Protein AF-A0A1W2DG70-F1 (afdb_monomer_lite)

pLDDT: mean 70.23, std 12.5, range [34.72, 90.69]

Structure (mmCIF, N/CA/C/O backbone):
data_AF-A0A1W2DG70-F1
#
_entry.id   AF-A0A1W2DG70-F1
#
loop_
_atom_site.group_PDB
_atom_site.id
_atom_site.type_symbol
_atom_site.label_atom_id
_atom_site.label_alt_id
_atom_site.label_comp_id
_atom_site.label_asym_id
_atom_site.label_entity_id
_atom_site.label_seq_id
_atom_site.pdbx_PDB_ins_code
_atom_site.Cartn_x
_atom_site.Cartn_y
_atom_site.Cartn_z
_atom_site.occupancy
_atom_site.B_iso_or_equiv
_atom_site.auth_seq_id
_atom_site.auth_comp_id
_atom_site.auth_asym_id
_atom_site.auth_atom_id
_atom_site.pdbx_PDB_model_num
ATOM 1 N N . MET A 1 1 ? -37.783 22.728 7.122 1.00 38.19 1 MET A N 1
ATOM 2 C CA . MET A 1 1 ? -37.508 21.342 6.698 1.00 38.19 1 MET A CA 1
ATOM 3 C C . MET A 1 1 ? -36.559 21.431 5.519 1.00 38.19 1 MET A C 1
ATOM 5 O O . MET A 1 1 ? -36.998 21.777 4.432 1.00 38.19 1 MET A O 1
ATOM 9 N N . ALA A 1 2 ? -35.258 21.308 5.776 1.00 37.94 2 ALA A N 1
ATOM 10 C CA . ALA A 1 2 ? -34.241 21.316 4.730 1.00 37.94 2 ALA A CA 1
ATOM 11 C C . ALA A 1 2 ? -34.112 19.881 4.216 1.00 37.94 2 ALA A C 1
ATOM 13 O O . ALA A 1 2 ? -33.971 18.963 5.019 1.00 37.94 2 ALA A O 1
ATOM 14 N N . GLY A 1 3 ? -34.297 19.717 2.909 1.00 34.72 3 GLY A N 1
ATOM 15 C CA . GLY A 1 3 ? -34.321 18.427 2.241 1.00 34.72 3 GLY A CA 1
ATOM 16 C C . GLY A 1 3 ? -32.942 17.787 2.189 1.00 34.72 3 GLY A C 1
ATOM 17 O O . GLY A 1 3 ? -31.954 18.458 1.897 1.00 34.72 3 GLY A O 1
ATOM 18 N N . ASP A 1 4 ? -32.935 16.485 2.453 1.00 47.00 4 ASP A N 1
ATOM 19 C CA . ASP A 1 4 ? -31.861 15.559 2.127 1.00 47.00 4 ASP A CA 1
ATOM 20 C C . ASP A 1 4 ? -31.506 15.677 0.640 1.00 47.00 4 ASP A C 1
ATOM 22 O O . ASP A 1 4 ? -32.290 15.309 -0.239 1.00 47.00 4 ASP A O 1
ATOM 26 N N . ASP A 1 5 ? -30.315 16.200 0.359 1.00 43.66 5 ASP A N 1
ATOM 27 C CA . ASP A 1 5 ? -29.691 16.092 -0.952 1.00 43.66 5 ASP A CA 1
ATOM 28 C C . ASP A 1 5 ? -29.030 14.701 -1.043 1.00 43.66 5 ASP A C 1
ATOM 30 O O . ASP A 1 5 ? -28.077 14.427 -0.305 1.00 43.66 5 ASP A O 1
ATOM 34 N N . PRO A 1 6 ? -29.482 13.800 -1.936 1.00 48.16 6 PRO A N 1
ATOM 35 C CA . PRO A 1 6 ? -28.934 12.447 -2.075 1.00 48.16 6 PRO A CA 1
ATOM 36 C C . PRO A 1 6 ? -27.484 12.416 -2.592 1.00 48.16 6 PRO A C 1
ATOM 38 O O . PRO A 1 6 ? -26.918 11.340 -2.782 1.00 48.16 6 PRO A O 1
ATOM 41 N N . ARG A 1 7 ? -26.868 13.580 -2.839 1.00 45.72 7 ARG A N 1
ATOM 42 C CA . ARG A 1 7 ? -25.451 13.719 -3.210 1.00 45.72 7 ARG A CA 1
ATOM 43 C C . ARG A 1 7 ? -24.524 13.905 -2.012 1.00 45.72 7 ARG A C 1
ATOM 45 O O . ARG A 1 7 ? -23.316 13.767 -2.177 1.00 45.72 7 ARG A O 1
ATOM 52 N N . SER A 1 8 ? -25.065 14.167 -0.824 1.00 44.09 8 SER A N 1
ATOM 53 C CA . SER A 1 8 ? -24.310 14.168 0.429 1.00 44.09 8 SER A CA 1
ATOM 54 C C . SER A 1 8 ? -24.509 12.832 1.135 1.00 44.09 8 SER A C 1
ATOM 56 O O . SER A 1 8 ? -25.078 12.753 2.221 1.00 44.09 8 SER A O 1
ATOM 58 N N . GLY A 1 9 ? -24.073 11.749 0.491 1.00 42.91 9 GLY A N 1
ATOM 59 C CA . GLY A 1 9 ? -23.844 10.504 1.205 1.00 42.91 9 GLY A CA 1
ATOM 60 C C . GLY A 1 9 ? -22.708 10.748 2.186 1.00 42.91 9 GLY A C 1
ATOM 61 O O . GLY A 1 9 ? -21.549 10.590 1.814 1.00 42.91 9 GLY A O 1
ATOM 62 N N . ASP A 1 10 ? -23.038 11.184 3.403 1.00 50.16 10 ASP A N 1
ATOM 63 C CA . ASP A 1 10 ? -22.125 11.225 4.540 1.00 50.16 10 ASP A CA 1
ATOM 64 C C . ASP A 1 10 ? -21.650 9.786 4.763 1.00 50.16 10 ASP A C 1
ATOM 66 O O . ASP A 1 10 ? -22.258 8.995 5.491 1.00 50.16 10 ASP A O 1
ATOM 70 N N . ILE A 1 11 ? -20.586 9.397 4.058 1.00 51.50 11 ILE A N 1
ATOM 71 C CA . ILE A 1 11 ? -19.866 8.169 4.339 1.00 51.50 11 ILE A CA 1
ATOM 72 C C . ILE A 1 11 ? -19.320 8.393 5.738 1.00 51.50 11 ILE A C 1
ATOM 74 O O . ILE A 1 11 ? -18.314 9.074 5.931 1.00 51.50 11 ILE A O 1
ATOM 78 N N . LYS A 1 12 ? -20.020 7.856 6.736 1.00 58.09 12 LYS A N 1
ATOM 79 C CA . LYS A 1 12 ? -19.513 7.802 8.099 1.00 58.09 12 LYS A CA 1
ATOM 80 C C . LYS A 1 12 ? -18.292 6.897 8.060 1.00 58.09 12 LYS A C 1
ATOM 82 O O . LYS A 1 12 ? -18.412 5.672 8.071 1.00 58.09 12 LYS A O 1
ATOM 87 N N . VAL A 1 13 ? -17.119 7.513 7.952 1.00 65.19 13 VAL A N 1
ATOM 88 C CA . VAL A 1 13 ? -15.833 6.828 8.020 1.00 65.19 13 VAL A CA 1
ATOM 89 C C . VAL A 1 13 ? -15.667 6.348 9.459 1.00 65.19 13 VAL A C 1
ATOM 91 O O . VAL A 1 13 ? -15.201 7.074 10.329 1.00 65.19 13 VAL A O 1
ATOM 94 N N . THR A 1 14 ? -16.142 5.134 9.726 1.00 77.44 14 THR A N 1
ATOM 95 C CA . THR A 1 14 ? -16.002 4.459 11.019 1.00 77.44 14 THR A CA 1
ATOM 96 C C . THR A 1 14 ? -14.768 3.553 11.013 1.00 77.44 14 THR A C 1
ATOM 98 O O . THR A 1 14 ? -14.332 3.123 9.939 1.00 77.44 14 THR A O 1
ATOM 101 N N . PRO A 1 15 ? -14.225 3.171 12.183 1.00 78.38 15 PRO A N 1
ATOM 102 C CA . PRO A 1 15 ? -13.155 2.173 12.257 1.00 78.38 15 PRO A CA 1
ATOM 103 C C . PRO A 1 15 ? -13.534 0.850 11.579 1.00 78.38 15 PRO A C 1
ATOM 105 O O . PRO A 1 15 ? -12.719 0.247 10.88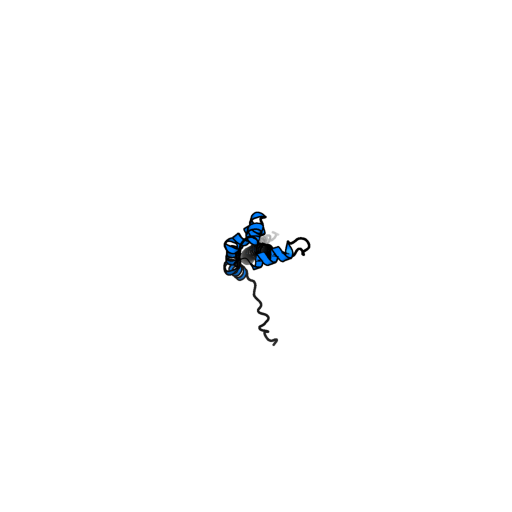6 1.00 78.38 15 PRO A O 1
ATOM 108 N N . ALA A 1 16 ? -14.795 0.423 11.709 1.00 78.88 16 ALA A N 1
ATOM 109 C CA . ALA A 1 16 ? -15.309 -0.774 11.045 1.00 78.88 16 ALA A CA 1
ATOM 110 C C . ALA A 1 16 ? -15.306 -0.639 9.513 1.00 78.88 16 ALA A C 1
ATOM 112 O O . ALA A 1 16 ? -14.909 -1.575 8.814 1.00 78.88 16 ALA A O 1
ATOM 113 N N . PHE A 1 17 ? -15.694 0.527 8.984 1.00 82.00 17 PHE A N 1
ATOM 114 C CA . PHE A 1 17 ? -15.595 0.825 7.554 1.00 82.00 17 PHE A CA 1
ATOM 115 C C . PHE A 1 17 ? -14.139 0.804 7.080 1.00 82.00 17 PHE A C 1
ATOM 117 O O . PHE A 1 17 ? -13.838 0.149 6.088 1.00 82.00 17 PHE A O 1
ATOM 124 N N . LEU A 1 18 ? -13.230 1.458 7.809 1.00 83.31 18 LEU A N 1
ATOM 125 C CA . LEU A 1 18 ? -11.806 1.510 7.476 1.00 83.31 18 LEU A CA 1
ATOM 126 C C . LEU A 1 18 ? -11.165 0.115 7.435 1.00 83.31 18 LEU A C 1
ATOM 128 O O . LEU A 1 18 ? -10.493 -0.217 6.458 1.00 83.31 18 LEU A O 1
ATOM 132 N N . LYS A 1 19 ? -11.452 -0.737 8.427 1.00 83.00 19 LYS A N 1
ATOM 133 C CA . LYS A 1 19 ? -11.013 -2.143 8.450 1.00 83.00 19 LYS A CA 1
ATOM 134 C C . LYS A 1 19 ? -11.600 -2.962 7.297 1.00 83.00 19 LYS A C 1
ATOM 136 O O . LYS A 1 19 ? -10.906 -3.777 6.688 1.00 83.00 19 LYS A O 1
ATOM 141 N N . SER A 1 20 ? -12.874 -2.745 6.975 1.00 84.38 20 SER A N 1
ATOM 142 C CA . SER A 1 20 ? -13.546 -3.442 5.868 1.00 84.38 20 SER A CA 1
ATOM 143 C C . SER A 1 20 ? -13.003 -2.995 4.510 1.00 84.38 20 SER A C 1
ATOM 145 O O . SER A 1 20 ? -12.825 -3.810 3.612 1.00 84.38 20 SER A O 1
ATOM 147 N N . PHE A 1 21 ? -12.686 -1.709 4.360 1.00 82.94 21 PHE A N 1
ATOM 148 C CA . PHE A 1 21 ? -12.044 -1.167 3.169 1.00 82.94 21 PHE A CA 1
ATOM 149 C C . PHE A 1 21 ? -10.621 -1.714 2.999 1.00 82.94 21 PHE A C 1
ATOM 151 O O . PHE A 1 21 ? -10.252 -2.127 1.898 1.00 82.94 21 PHE A O 1
ATOM 158 N N . GLN A 1 22 ? -9.845 -1.782 4.087 1.00 85.62 22 GLN A N 1
ATOM 159 C CA . GLN A 1 22 ? -8.510 -2.376 4.070 1.00 85.62 22 GLN A CA 1
ATOM 160 C C . GLN A 1 22 ? -8.547 -3.836 3.620 1.00 85.62 22 GLN A C 1
ATOM 162 O O . GLN A 1 22 ? -7.907 -4.191 2.636 1.00 85.62 22 GLN A O 1
ATOM 167 N N . THR A 1 23 ? -9.342 -4.662 4.295 1.00 88.62 23 THR A N 1
ATOM 168 C CA . THR A 1 23 ? -9.378 -6.108 4.037 1.00 88.62 23 THR A CA 1
ATOM 169 C C . THR A 1 23 ? -10.093 -6.469 2.734 1.00 88.62 23 THR A C 1
ATOM 171 O O . THR A 1 23 ? -9.691 -7.409 2.054 1.00 88.62 23 THR A O 1
ATOM 174 N N . GLY A 1 24 ? -11.139 -5.727 2.362 1.00 85.81 24 GLY A N 1
ATOM 175 C CA . GLY A 1 24 ? -11.965 -6.023 1.193 1.00 85.81 24 GLY A CA 1
ATOM 176 C C . GLY A 1 24 ? -11.418 -5.485 -0.128 1.00 85.81 24 GLY A C 1
ATOM 177 O O . GLY A 1 24 ? -11.684 -6.077 -1.170 1.00 85.81 24 GLY A O 1
ATOM 178 N N . TYR A 1 25 ? -10.662 -4.382 -0.103 1.00 84.31 25 TYR A N 1
ATOM 179 C CA . TYR A 1 25 ? -10.242 -3.689 -1.325 1.00 84.31 25 TYR A CA 1
ATOM 180 C C . TYR A 1 25 ? -8.756 -3.355 -1.346 1.00 84.31 25 TYR A C 1
ATOM 182 O O . TYR A 1 25 ? -8.076 -3.696 -2.311 1.00 84.31 25 TYR A O 1
ATOM 190 N N . LEU A 1 26 ? -8.235 -2.709 -0.300 1.00 85.44 26 LEU A N 1
ATOM 191 C CA . LEU A 1 26 ? -6.863 -2.199 -0.322 1.00 85.44 26 LEU A CA 1
ATOM 192 C C . LEU A 1 26 ? -5.823 -3.325 -0.313 1.00 85.44 26 LEU A C 1
ATOM 194 O O . LEU A 1 26 ? -4.924 -3.323 -1.150 1.00 85.44 26 LEU A O 1
ATOM 198 N N . ASP A 1 27 ? -5.958 -4.298 0.587 1.00 87.31 27 ASP A N 1
ATOM 199 C CA . ASP A 1 27 ? -5.027 -5.422 0.718 1.00 87.31 27 ASP A CA 1
ATOM 200 C C . ASP A 1 27 ? -5.058 -6.351 -0.510 1.00 87.31 27 ASP A C 1
ATOM 202 O O . ASP A 1 27 ? -3.987 -6.639 -1.050 1.00 87.31 27 ASP A O 1
ATOM 206 N N . PRO A 1 28 ? -6.229 -6.774 -1.038 1.00 90.00 28 PRO A N 1
ATOM 207 C CA . PRO A 1 28 ? -6.286 -7.550 -2.278 1.00 90.00 28 PRO A CA 1
ATOM 208 C C . PRO A 1 28 ? -5.696 -6.808 -3.480 1.00 90.00 28 PRO A C 1
ATOM 210 O O . PRO A 1 28 ? -5.020 -7.412 -4.318 1.00 90.00 28 PRO A O 1
ATOM 213 N N . PHE A 1 29 ? -5.921 -5.494 -3.567 1.00 82.62 29 PHE A N 1
ATOM 214 C CA . PHE A 1 29 ? -5.386 -4.682 -4.653 1.00 82.62 29 PHE A CA 1
ATOM 215 C C . PHE A 1 29 ? -3.867 -4.520 -4.545 1.00 82.62 29 PHE A C 1
ATOM 217 O O . PHE A 1 29 ? -3.166 -4.740 -5.528 1.00 82.62 29 PHE A O 1
ATOM 224 N N . LEU A 1 30 ? -3.336 -4.228 -3.352 1.00 87.00 30 LEU A N 1
ATOM 225 C CA . LEU A 1 30 ? -1.891 -4.210 -3.098 1.00 87.00 30 LEU A CA 1
ATOM 226 C C . LEU A 1 30 ? -1.248 -5.568 -3.404 1.00 87.00 30 LEU A C 1
ATOM 228 O O . LEU A 1 30 ? -0.212 -5.616 -4.061 1.00 87.00 30 LEU A O 1
ATOM 232 N N . ASN A 1 31 ? -1.893 -6.668 -3.011 1.00 90.69 31 ASN A N 1
ATOM 233 C CA . ASN A 1 31 ? -1.420 -8.011 -3.328 1.00 90.69 31 ASN A CA 1
ATOM 234 C C . ASN A 1 31 ? -1.399 -8.267 -4.842 1.00 90.69 31 ASN A C 1
ATOM 236 O O . ASN A 1 31 ? -0.442 -8.834 -5.359 1.00 90.69 31 ASN A O 1
ATOM 240 N N . THR A 1 32 ? -2.413 -7.799 -5.574 1.00 87.50 32 THR A N 1
ATOM 241 C CA . THR A 1 32 ? -2.434 -7.875 -7.043 1.00 87.50 32 THR A CA 1
ATOM 242 C C . THR A 1 32 ? -1.275 -7.078 -7.638 1.00 87.50 32 THR A C 1
ATOM 244 O O . THR A 1 32 ? -0.539 -7.599 -8.468 1.00 87.50 32 THR A O 1
ATOM 247 N N . LEU A 1 33 ? -1.036 -5.852 -7.163 1.00 83.88 33 LEU A N 1
ATOM 248 C CA . LEU A 1 33 ? 0.098 -5.044 -7.617 1.00 83.88 33 LEU A CA 1
ATOM 249 C C . LEU A 1 33 ? 1.455 -5.711 -7.347 1.00 83.88 33 LEU A C 1
ATOM 251 O O . LEU A 1 33 ? 2.397 -5.476 -8.102 1.00 83.88 33 LEU A O 1
ATOM 255 N N . ASP A 1 34 ? 1.576 -6.510 -6.288 1.00 83.88 34 ASP A N 1
ATOM 256 C CA . ASP A 1 34 ? 2.829 -7.166 -5.896 1.00 83.88 34 ASP A CA 1
ATOM 257 C C . ASP A 1 34 ? 3.034 -8.544 -6.543 1.00 83.88 34 ASP A C 1
ATOM 259 O O . ASP A 1 34 ? 4.172 -9.001 -6.650 1.00 83.88 34 ASP A O 1
ATOM 263 N N . THR A 1 35 ? 1.962 -9.204 -6.986 1.00 86.19 35 THR A N 1
ATOM 264 C CA . THR A 1 35 ? 2.013 -10.593 -7.476 1.00 86.19 35 THR A CA 1
ATOM 265 C C . THR A 1 35 ? 1.613 -10.761 -8.937 1.00 86.19 35 THR A C 1
ATOM 267 O O . THR A 1 35 ? 1.882 -11.822 -9.502 1.00 86.19 35 THR A O 1
ATOM 270 N N . ASP A 1 36 ? 1.017 -9.747 -9.576 1.00 83.44 36 ASP A N 1
ATOM 271 C CA . ASP A 1 36 ? 0.642 -9.831 -10.987 1.00 83.44 36 ASP A CA 1
ATOM 272 C C . ASP A 1 36 ? 1.902 -10.025 -11.856 1.00 83.44 36 ASP A C 1
ATOM 274 O O . ASP A 1 36 ? 2.789 -9.158 -11.876 1.00 83.44 36 ASP A O 1
ATOM 278 N N . PRO A 1 37 ? 1.999 -11.147 -12.593 1.00 77.81 37 PRO A N 1
ATOM 279 C CA . PRO A 1 37 ? 3.178 -11.466 -13.387 1.00 77.81 37 PRO A CA 1
ATOM 280 C C . PRO A 1 37 ? 3.458 -10.413 -14.465 1.00 77.81 37 PRO A C 1
ATOM 282 O O . PRO A 1 37 ? 4.623 -10.141 -14.743 1.00 77.81 37 PRO A O 1
ATOM 285 N N . ASN A 1 38 ? 2.431 -9.753 -15.009 1.00 77.50 38 ASN A N 1
ATOM 286 C CA . ASN A 1 38 ? 2.602 -8.699 -16.008 1.00 77.50 38 ASN A CA 1
ATOM 287 C C . ASN A 1 38 ? 3.204 -7.436 -15.388 1.00 77.50 38 ASN A C 1
ATOM 289 O O . ASN A 1 38 ? 4.017 -6.768 -16.023 1.00 77.50 38 ASN A O 1
ATOM 293 N N . ILE A 1 39 ? 2.836 -7.098 -14.147 1.00 78.81 39 ILE A N 1
ATOM 294 C CA . ILE A 1 39 ? 3.403 -5.943 -13.432 1.00 78.81 39 ILE A CA 1
ATOM 295 C C . ILE A 1 39 ? 4.862 -6.219 -13.061 1.00 78.81 39 ILE A C 1
ATOM 297 O O . ILE A 1 39 ? 5.721 -5.347 -13.222 1.00 78.81 39 ILE A O 1
ATOM 301 N N . LEU A 1 40 ? 5.157 -7.437 -12.601 1.00 80.06 40 LEU A N 1
ATOM 302 C CA . LEU A 1 40 ? 6.516 -7.866 -12.278 1.00 80.06 40 LEU A CA 1
ATOM 303 C C . LEU A 1 40 ? 7.417 -7.869 -13.519 1.00 80.06 40 LEU A C 1
ATOM 305 O O . LEU A 1 40 ? 8.527 -7.331 -13.484 1.00 80.06 40 LEU A O 1
ATOM 309 N N . GLU A 1 41 ? 6.931 -8.417 -14.630 1.00 74.31 41 GLU A N 1
ATOM 310 C CA . GLU A 1 41 ? 7.652 -8.442 -15.899 1.00 74.31 41 GLU A CA 1
ATOM 311 C C . GLU A 1 41 ? 7.841 -7.035 -16.475 1.00 74.31 41 GLU A C 1
ATOM 313 O O . GLU A 1 41 ? 8.951 -6.683 -16.884 1.00 74.31 41 GLU A O 1
ATOM 318 N N . LEU A 1 42 ? 6.813 -6.183 -16.423 1.00 75.75 42 LEU A N 1
ATOM 319 C CA . LEU A 1 42 ? 6.904 -4.775 -16.810 1.00 75.75 42 LEU A CA 1
ATOM 320 C C . LEU A 1 42 ? 7.971 -4.034 -15.985 1.00 75.75 42 LEU A C 1
ATOM 322 O O . LEU A 1 42 ? 8.742 -3.238 -16.532 1.00 75.75 42 LEU A O 1
ATOM 326 N N . GLY A 1 43 ? 8.063 -4.325 -14.687 1.00 75.12 43 GLY A N 1
ATOM 327 C CA . GLY A 1 43 ? 9.097 -3.792 -13.806 1.00 75.12 43 GLY A CA 1
ATOM 328 C C . GLY A 1 43 ? 10.494 -4.216 -14.220 1.00 75.12 43 GLY A C 1
ATOM 329 O O . GLY A 1 43 ? 11.358 -3.366 -14.430 1.00 75.12 43 GLY A O 1
ATOM 330 N N . GLN A 1 44 ? 10.728 -5.510 -14.425 1.00 75.50 44 GLN A N 1
ATOM 331 C CA . GLN A 1 44 ? 12.031 -6.022 -14.874 1.00 75.50 44 GLN A CA 1
ATOM 332 C C . GLN A 1 44 ? 12.441 -5.456 -16.239 1.00 75.50 44 GLN A C 1
ATOM 334 O O . GLN A 1 44 ? 13.620 -5.186 -16.502 1.00 75.50 44 GLN A O 1
ATOM 339 N N . THR A 1 45 ? 11.449 -5.252 -17.098 1.00 73.31 45 THR A N 1
ATOM 340 C CA . THR A 1 45 ? 11.618 -4.797 -18.472 1.00 73.31 45 THR A CA 1
ATOM 341 C C . THR A 1 45 ? 11.925 -3.302 -18.546 1.00 73.31 45 THR A C 1
ATOM 343 O O . THR A 1 45 ? 12.783 -2.886 -19.318 1.00 73.31 45 THR A O 1
ATOM 346 N N . THR A 1 46 ? 11.306 -2.481 -17.699 1.00 72.81 46 THR A N 1
ATOM 347 C CA . THR A 1 46 ? 11.511 -1.022 -17.702 1.00 72.81 46 THR A CA 1
ATOM 348 C C . THR A 1 46 ? 12.602 -0.540 -16.745 1.00 72.81 46 THR A C 1
ATOM 350 O O . THR A 1 46 ? 13.168 0.525 -16.972 1.00 72.81 46 THR A O 1
ATOM 353 N N . SER A 1 47 ? 12.954 -1.299 -15.704 1.00 72.88 47 SER A N 1
ATOM 354 C CA . SER A 1 47 ? 13.957 -0.884 -14.705 1.00 72.88 47 SER A CA 1
ATOM 355 C C . SER A 1 47 ? 15.400 -1.277 -15.046 1.00 72.88 47 SER A C 1
ATOM 357 O O . SER A 1 47 ? 16.334 -0.759 -14.437 1.00 72.88 47 SER A O 1
ATOM 359 N N . SER A 1 48 ? 15.616 -2.164 -16.027 1.00 72.31 48 SER A N 1
ATOM 360 C CA . SER A 1 48 ? 16.945 -2.700 -16.350 1.00 72.31 48 SER A CA 1
ATOM 361 C C . SER A 1 48 ? 17.345 -2.460 -17.809 1.00 72.31 48 SER A C 1
ATOM 363 O O . SER A 1 48 ? 16.530 -2.569 -18.723 1.00 72.31 48 SER A O 1
ATOM 365 N N . ALA A 1 49 ? 18.626 -2.169 -18.063 1.00 73.94 49 ALA A N 1
ATOM 366 C CA . ALA A 1 49 ? 19.129 -1.996 -19.431 1.00 73.94 49 ALA A CA 1
ATOM 367 C C . ALA A 1 49 ? 18.939 -3.248 -20.323 1.00 73.94 49 ALA A C 1
ATOM 369 O O . ALA A 1 49 ? 18.584 -3.080 -21.490 1.00 73.94 49 ALA A O 1
ATOM 370 N N . PRO A 1 50 ? 19.127 -4.492 -19.829 1.00 75.38 50 PRO A N 1
ATOM 371 C CA . PRO A 1 50 ? 18.793 -5.700 -20.587 1.00 75.38 50 PRO A CA 1
ATOM 372 C C . PRO A 1 50 ? 17.289 -5.847 -20.859 1.00 75.38 50 PRO A C 1
ATOM 374 O O . PRO A 1 50 ? 16.912 -6.239 -21.960 1.00 75.38 50 PRO A O 1
ATOM 377 N N . GLY A 1 51 ? 16.436 -5.493 -19.892 1.00 73.75 51 GLY A N 1
ATOM 378 C CA . GLY A 1 51 ? 14.981 -5.487 -20.043 1.00 73.75 51 GLY A CA 1
ATOM 379 C C . GLY A 1 51 ? 14.516 -4.503 -21.114 1.00 73.75 51 GLY A C 1
ATOM 380 O O . GLY A 1 51 ? 13.786 -4.882 -22.024 1.00 73.75 51 GLY A O 1
ATOM 381 N N . LYS A 1 52 ? 15.040 -3.272 -21.094 1.00 75.12 52 LYS A N 1
ATOM 382 C CA . LYS A 1 52 ? 14.727 -2.253 -22.105 1.00 75.12 52 LYS A CA 1
ATOM 383 C C . LYS A 1 52 ? 15.155 -2.706 -23.496 1.00 75.12 52 LYS A C 1
ATOM 385 O O . LYS A 1 52 ? 14.407 -2.551 -24.454 1.00 75.12 52 LYS A O 1
ATOM 390 N N . ARG A 1 53 ? 16.339 -3.321 -23.617 1.00 75.50 53 ARG A N 1
ATOM 391 C CA . ARG A 1 53 ? 16.801 -3.898 -24.890 1.00 75.50 53 ARG A CA 1
ATOM 392 C C . ARG A 1 53 ? 15.879 -5.010 -25.377 1.00 75.50 53 ARG A C 1
ATOM 394 O O . ARG A 1 53 ? 15.582 -5.028 -26.561 1.00 75.50 53 ARG A O 1
ATOM 401 N N . ARG A 1 54 ? 15.403 -5.896 -24.495 1.00 75.50 54 ARG A N 1
ATOM 402 C CA . ARG A 1 54 ? 14.411 -6.930 -24.840 1.00 75.50 54 ARG A CA 1
ATOM 403 C C . ARG A 1 54 ? 13.090 -6.327 -25.320 1.00 75.50 54 ARG A C 1
ATOM 405 O O . ARG A 1 54 ? 12.613 -6.733 -26.371 1.00 75.50 54 ARG A O 1
ATOM 412 N N . LEU A 1 55 ? 12.565 -5.324 -24.613 1.00 75.31 55 LEU A N 1
ATOM 413 C CA . LEU A 1 55 ? 11.336 -4.610 -24.988 1.00 75.31 55 LEU A CA 1
ATOM 414 C C . LEU A 1 55 ? 11.442 -3.958 -26.371 1.00 75.31 55 LEU A C 1
ATOM 416 O O . LEU A 1 55 ? 10.502 -3.992 -27.156 1.00 75.31 55 LEU A O 1
ATOM 420 N N . LEU A 1 56 ? 12.592 -3.347 -26.660 1.00 73.62 56 LEU A N 1
ATOM 421 C CA . LEU A 1 56 ? 12.843 -2.648 -27.921 1.00 73.62 56 LEU A CA 1
ATOM 422 C C . LEU A 1 56 ? 13.200 -3.610 -29.068 1.00 73.62 56 LEU A C 1
ATOM 424 O O . LEU A 1 56 ? 12.924 -3.302 -30.224 1.00 73.62 56 LEU A O 1
ATOM 428 N N . ALA A 1 57 ? 13.800 -4.767 -28.768 1.00 72.31 57 ALA A N 1
ATOM 429 C CA . ALA A 1 57 ? 14.203 -5.776 -29.751 1.00 72.31 57 ALA A CA 1
ATOM 430 C C . ALA A 1 57 ? 13.113 -6.822 -30.065 1.00 72.31 57 ALA A C 1
ATOM 432 O O . ALA A 1 57 ? 13.284 -7.592 -31.010 1.00 72.31 57 ALA A O 1
ATOM 433 N N . GLY A 1 58 ? 12.032 -6.896 -29.277 1.00 63.25 58 GLY A N 1
ATOM 434 C CA . GLY A 1 58 ? 11.132 -8.053 -29.229 1.00 63.25 58 GLY A CA 1
ATOM 435 C C . GLY A 1 58 ? 9.636 -7.745 -29.358 1.00 63.25 58 GLY A C 1
ATOM 436 O O . GLY A 1 58 ? 9.123 -6.757 -28.851 1.00 63.25 58 GLY A O 1
ATOM 437 N N . ASN A 1 59 ? 8.946 -8.650 -30.056 1.00 52.62 59 ASN A N 1
ATOM 438 C CA . ASN A 1 59 ? 7.587 -8.614 -30.616 1.00 52.62 59 ASN A CA 1
ATOM 439 C C . ASN A 1 59 ? 6.453 -8.847 -29.586 1.00 52.62 59 ASN A C 1
ATOM 441 O O . ASN A 1 59 ? 5.484 -9.558 -29.857 1.00 52.62 59 ASN A O 1
ATOM 445 N N . GLU A 1 60 ? 6.582 -8.309 -28.376 1.00 55.66 60 GLU A N 1
ATOM 446 C CA . GLU A 1 60 ? 5.607 -8.519 -27.303 1.00 55.66 60 GLU A CA 1
ATOM 447 C C . GLU A 1 60 ? 4.475 -7.488 -27.400 1.00 55.66 60 GLU A C 1
ATOM 449 O O . GLU A 1 60 ? 4.512 -6.428 -26.776 1.00 55.66 60 GLU A O 1
ATOM 454 N N . LYS A 1 61 ? 3.426 -7.811 -28.173 1.00 58.22 61 LYS A N 1
ATOM 455 C CA . LYS A 1 61 ? 2.184 -7.007 -28.234 1.00 58.22 61 LYS A CA 1
ATOM 456 C C . LYS A 1 61 ? 1.601 -6.705 -26.845 1.00 58.22 61 LYS A C 1
ATOM 458 O O . LYS A 1 61 ? 0.966 -5.673 -26.661 1.00 58.22 61 LYS A O 1
ATOM 463 N N . MET A 1 62 ? 1.834 -7.582 -25.862 1.00 60.94 62 MET A N 1
ATOM 464 C CA . MET A 1 62 ? 1.382 -7.395 -24.476 1.00 60.94 62 MET A CA 1
ATOM 465 C C . MET A 1 62 ? 1.983 -6.158 -23.792 1.00 60.94 62 MET A C 1
ATOM 467 O O . MET A 1 62 ? 1.345 -5.598 -22.906 1.00 60.94 62 MET A O 1
ATOM 471 N N . PHE A 1 63 ? 3.151 -5.677 -24.231 1.00 67.38 63 PHE A N 1
ATOM 472 C CA . PHE A 1 63 ? 3.841 -4.536 -23.619 1.00 67.38 63 PHE A CA 1
ATOM 473 C C . PHE A 1 63 ? 4.023 -3.355 -24.580 1.00 67.38 63 PHE A C 1
ATOM 475 O O . PHE A 1 63 ? 4.847 -2.469 -24.345 1.00 67.38 63 PHE A O 1
ATOM 482 N N . GLU A 1 64 ? 3.217 -3.291 -25.643 1.00 70.19 64 GLU A N 1
ATOM 483 C CA . GLU A 1 64 ? 3.281 -2.242 -26.666 1.00 70.19 64 GLU A CA 1
ATOM 484 C C . GLU A 1 64 ? 3.125 -0.834 -26.066 1.00 70.19 64 GLU A C 1
ATOM 486 O O . GLU A 1 64 ? 3.888 0.071 -26.398 1.00 70.19 64 GLU A O 1
ATOM 491 N N . ALA A 1 65 ? 2.231 -0.659 -25.085 1.00 68.69 65 ALA A N 1
ATOM 492 C CA . ALA A 1 65 ? 2.084 0.606 -24.360 1.00 68.69 65 ALA A CA 1
ATOM 493 C C . ALA A 1 65 ? 3.369 1.013 -23.615 1.00 68.69 65 ALA A C 1
ATOM 495 O O . ALA A 1 65 ? 3.773 2.175 -23.657 1.00 68.69 65 ALA A O 1
ATOM 496 N N . ALA A 1 66 ? 4.046 0.065 -22.963 1.00 70.56 66 ALA A N 1
ATOM 497 C CA . ALA A 1 66 ? 5.304 0.329 -22.271 1.00 70.56 66 ALA A CA 1
ATOM 498 C C . ALA A 1 66 ? 6.423 0.681 -23.256 1.00 70.56 66 ALA A C 1
ATOM 500 O O . ALA A 1 66 ? 7.183 1.621 -23.017 1.00 70.56 66 ALA A O 1
ATOM 501 N N . ARG A 1 67 ? 6.481 -0.024 -24.392 1.00 73.00 67 ARG A N 1
ATOM 502 C CA . ARG A 1 67 ? 7.438 0.242 -25.469 1.00 73.00 67 ARG A CA 1
ATOM 503 C C . ARG A 1 67 ? 7.259 1.646 -26.043 1.00 73.00 67 ARG A C 1
ATOM 505 O O . ARG A 1 67 ? 8.228 2.398 -26.106 1.00 73.00 67 ARG A O 1
ATOM 512 N N . LEU A 1 68 ? 6.023 2.030 -26.369 1.00 74.12 68 LEU A N 1
ATOM 513 C CA . LEU A 1 68 ? 5.685 3.363 -26.879 1.00 74.12 68 LEU A CA 1
ATOM 514 C C . LEU A 1 68 ? 6.070 4.476 -25.897 1.00 74.12 68 LEU A C 1
ATOM 516 O O . LEU A 1 68 ? 6.529 5.535 -26.317 1.00 74.12 68 LEU A O 1
ATOM 520 N N . LEU A 1 69 ? 5.907 4.256 -24.589 1.00 70.06 69 LEU A N 1
ATOM 521 C CA . LEU A 1 69 ? 6.303 5.230 -23.569 1.00 70.06 69 LEU A CA 1
ATOM 522 C C . LEU A 1 69 ? 7.826 5.365 -23.466 1.00 70.06 69 LEU A C 1
ATOM 524 O O . LEU A 1 69 ? 8.324 6.487 -23.419 1.00 70.06 69 LEU A O 1
ATOM 528 N N . VAL A 1 70 ? 8.566 4.253 -23.477 1.00 71.00 70 VAL A N 1
ATOM 529 C CA . VAL A 1 70 ? 10.040 4.270 -23.466 1.00 71.00 70 VAL A CA 1
ATOM 530 C C . VAL A 1 70 ? 10.578 4.967 -24.720 1.00 71.00 70 VAL A C 1
ATOM 532 O O . VAL A 1 70 ? 11.393 5.880 -24.612 1.00 71.00 70 VAL A O 1
ATOM 535 N N . GLU A 1 71 ? 10.066 4.628 -25.905 1.00 73.50 71 GLU A N 1
ATOM 536 C CA . GLU A 1 71 ? 10.436 5.293 -27.164 1.00 73.50 71 GLU A CA 1
ATOM 537 C C . GLU A 1 71 ? 10.093 6.795 -27.158 1.00 73.50 71 GLU A C 1
ATOM 539 O O . GLU A 1 71 ? 10.830 7.613 -27.712 1.00 73.50 71 GLU A O 1
ATOM 544 N N . LYS A 1 72 ? 8.979 7.187 -26.527 1.00 71.69 72 LYS A N 1
ATOM 545 C CA . LYS A 1 72 ? 8.509 8.578 -26.504 1.00 71.69 72 LYS A CA 1
ATOM 546 C C . LYS A 1 72 ? 9.212 9.451 -25.467 1.00 71.69 72 LYS A C 1
ATOM 548 O O . LYS A 1 72 ? 9.327 10.648 -25.721 1.00 71.69 72 LYS A O 1
ATOM 553 N N . TYR A 1 73 ? 9.641 8.897 -24.334 1.00 66.88 73 TYR A N 1
ATOM 554 C CA . TYR A 1 73 ? 10.107 9.674 -23.177 1.00 66.88 73 TYR A CA 1
ATOM 555 C C . TYR A 1 73 ? 11.556 9.399 -22.760 1.00 66.88 73 TYR A C 1
ATOM 557 O O . TYR A 1 73 ? 12.144 10.212 -22.058 1.00 66.88 73 TYR A O 1
ATOM 565 N N . GLU A 1 74 ? 12.167 8.304 -23.213 1.00 66.25 74 GLU A N 1
ATOM 566 C CA . GLU A 1 74 ? 13.576 8.001 -22.915 1.00 66.25 74 GLU A CA 1
ATOM 567 C C . GLU A 1 74 ? 14.497 8.109 -24.142 1.00 66.25 74 GLU A C 1
ATOM 569 O O . GLU A 1 74 ? 15.717 7.993 -24.014 1.00 66.25 74 GLU A O 1
ATOM 574 N N . ALA A 1 75 ? 13.949 8.361 -25.337 1.00 63.62 75 ALA A N 1
ATOM 575 C CA . ALA A 1 75 ? 14.759 8.651 -26.516 1.00 63.62 75 ALA A CA 1
ATOM 576 C C . ALA A 1 75 ? 15.531 9.980 -26.350 1.00 63.62 75 ALA A C 1
ATOM 578 O O . ALA A 1 75 ? 14.988 10.941 -25.790 1.00 63.62 75 ALA A O 1
ATOM 579 N N . PRO A 1 76 ? 16.773 10.084 -26.868 1.00 53.25 76 PRO A N 1
ATOM 580 C CA . PRO A 1 76 ? 17.571 11.304 -26.769 1.00 53.25 76 PRO A CA 1
ATOM 581 C C . PRO A 1 76 ? 16.798 12.532 -27.275 1.00 53.25 76 PRO A C 1
ATOM 583 O O . PRO A 1 76 ? 16.334 12.556 -28.414 1.00 53.25 76 PRO A O 1
ATOM 586 N N . GLY A 1 77 ? 16.653 13.552 -26.423 1.00 59.94 77 GLY A N 1
ATOM 587 C CA . GLY A 1 77 ? 15.956 14.801 -26.755 1.00 59.94 77 GLY A CA 1
ATOM 588 C C . GLY A 1 77 ? 14.439 14.802 -26.528 1.00 59.94 77 GLY A C 1
ATOM 589 O O . GLY A 1 77 ? 13.783 15.767 -26.924 1.00 59.94 77 GLY A O 1
ATOM 590 N N . LYS A 1 78 ? 13.861 13.768 -25.898 1.00 57.88 78 LYS A N 1
ATOM 591 C CA . LYS A 1 78 ? 12.434 13.739 -25.535 1.00 57.88 78 LYS A CA 1
ATOM 592 C C . LYS A 1 78 ? 12.207 13.848 -24.022 1.00 57.88 78 LYS A C 1
ATOM 59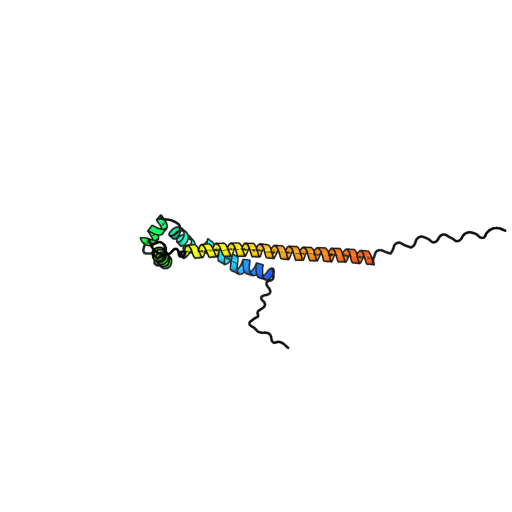4 O O . LYS A 1 78 ? 13.089 13.552 -23.226 1.00 57.88 78 LYS A O 1
ATOM 599 N N . GLY A 1 79 ? 11.047 14.399 -23.652 1.00 56.94 79 GLY A N 1
ATOM 600 C CA . GLY A 1 79 ? 10.737 14.866 -22.295 1.00 56.94 79 GLY A CA 1
ATOM 601 C C . GLY A 1 79 ? 10.661 13.767 -21.229 1.00 56.94 79 GLY A C 1
ATOM 602 O O . GLY A 1 79 ? 10.394 12.612 -21.527 1.00 56.94 79 GLY A O 1
ATOM 603 N N . THR A 1 80 ? 10.824 14.167 -19.969 1.00 57.78 80 THR A N 1
ATOM 604 C CA . THR A 1 80 ? 11.023 13.318 -18.780 1.00 57.78 80 THR A CA 1
ATOM 605 C C . THR A 1 80 ? 9.738 12.716 -18.190 1.00 57.78 80 THR A C 1
ATOM 607 O O . THR A 1 80 ? 9.616 12.602 -16.969 1.00 57.78 80 THR A O 1
ATOM 610 N N . ALA A 1 81 ? 8.731 12.391 -19.007 1.00 60.84 81 ALA A N 1
ATOM 611 C CA . ALA A 1 81 ? 7.476 11.874 -18.456 1.00 60.84 81 ALA A CA 1
ATOM 612 C C . ALA A 1 81 ? 7.655 10.444 -17.902 1.00 60.84 81 ALA A C 1
ATOM 614 O O . ALA A 1 81 ? 8.393 9.646 -18.486 1.00 60.84 81 ALA A O 1
ATOM 615 N N . PRO A 1 82 ? 6.978 10.097 -16.794 1.00 64.75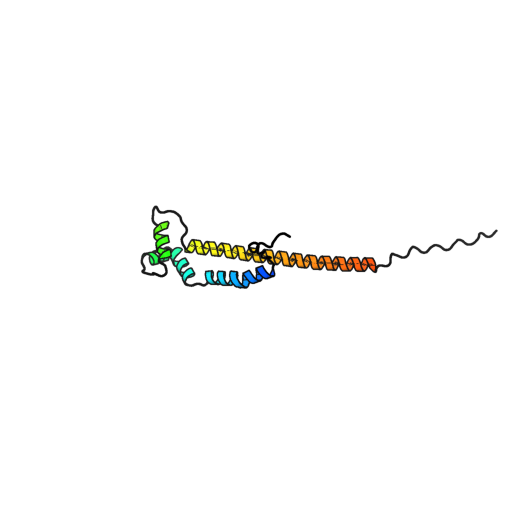 82 PRO A N 1
ATOM 616 C CA . PRO A 1 82 ? 7.128 8.794 -16.157 1.00 64.75 82 PRO A CA 1
ATOM 617 C C . PRO A 1 82 ? 6.544 7.671 -17.022 1.00 64.75 82 PRO A C 1
ATOM 619 O O . PRO A 1 82 ? 5.448 7.796 -17.575 1.00 64.75 82 PRO A O 1
ATOM 622 N N . THR A 1 83 ? 7.263 6.550 -17.098 1.00 71.69 83 THR A N 1
ATOM 623 C CA . THR A 1 83 ? 6.802 5.318 -17.756 1.00 71.69 83 THR A CA 1
ATOM 624 C C . THR A 1 83 ? 5.588 4.720 -17.034 1.00 71.69 83 THR A C 1
ATOM 626 O O . THR A 1 83 ? 5.322 5.040 -15.875 1.00 71.69 83 THR A O 1
ATOM 629 N N . LEU A 1 84 ? 4.861 3.808 -17.692 1.00 70.62 84 LEU A N 1
ATOM 630 C CA . LEU A 1 84 ? 3.709 3.119 -17.090 1.00 70.62 84 LEU A CA 1
ATOM 631 C C . LEU A 1 84 ? 4.090 2.400 -15.788 1.00 70.62 84 LEU A C 1
ATOM 633 O O . LEU A 1 84 ? 3.360 2.475 -14.807 1.00 70.62 84 LEU A O 1
ATOM 637 N N . TYR A 1 85 ? 5.262 1.760 -15.756 1.00 74.38 85 TYR A N 1
ATOM 638 C CA . TYR A 1 85 ? 5.752 1.113 -14.543 1.00 74.38 85 TYR A CA 1
ATOM 639 C C . TYR A 1 85 ? 6.024 2.113 -13.419 1.00 74.38 85 TYR A C 1
ATOM 641 O O . TYR A 1 85 ? 5.614 1.878 -12.290 1.00 74.38 85 TYR A O 1
ATOM 649 N N . ALA A 1 86 ? 6.664 3.249 -13.721 1.00 75.94 86 ALA A N 1
ATOM 650 C CA . ALA A 1 86 ? 6.924 4.284 -12.722 1.00 75.94 86 ALA A CA 1
ATOM 651 C C . ALA A 1 86 ? 5.620 4.848 -12.125 1.00 75.94 86 ALA A C 1
ATOM 653 O O . ALA A 1 86 ? 5.562 5.158 -10.938 1.00 75.94 86 ALA A O 1
ATOM 654 N N . GLN A 1 87 ? 4.557 4.937 -12.929 1.00 76.44 87 GLN A N 1
ATOM 655 C CA . GLN A 1 87 ? 3.227 5.322 -12.449 1.00 76.44 87 GLN A CA 1
ATOM 656 C C . GLN A 1 87 ? 2.618 4.243 -11.543 1.00 76.44 87 GLN A C 1
ATOM 658 O O . GLN A 1 87 ? 2.138 4.569 -10.459 1.00 76.44 87 GLN A O 1
ATOM 663 N N . ILE A 1 88 ? 2.689 2.966 -11.937 1.00 79.62 88 ILE A N 1
ATOM 664 C CA . ILE A 1 88 ? 2.219 1.837 -11.117 1.00 79.62 88 ILE A CA 1
ATOM 665 C C . ILE A 1 88 ? 2.970 1.779 -9.780 1.00 79.62 88 ILE A C 1
ATOM 667 O O . ILE A 1 88 ? 2.350 1.606 -8.734 1.00 79.62 88 ILE A O 1
ATOM 671 N N . ASP A 1 89 ? 4.287 1.973 -9.789 1.00 79.94 89 ASP A N 1
ATOM 672 C CA . ASP A 1 89 ? 5.113 1.937 -8.580 1.00 79.94 89 ASP A CA 1
ATOM 673 C C . ASP A 1 89 ? 4.839 3.133 -7.647 1.00 79.94 89 ASP A C 1
ATOM 675 O O . ASP A 1 89 ? 4.777 2.992 -6.422 1.00 79.94 89 ASP A O 1
ATOM 679 N N . SER A 1 90 ? 4.557 4.307 -8.220 1.00 78.75 90 SER A N 1
ATOM 680 C CA . SER A 1 90 ? 4.086 5.470 -7.462 1.00 78.75 90 SER A CA 1
ATOM 681 C C . SER A 1 90 ? 2.716 5.221 -6.820 1.00 78.75 90 SER A C 1
ATOM 683 O O . SER A 1 90 ? 2.540 5.502 -5.632 1.00 78.75 90 SER A O 1
ATOM 685 N N . MET A 1 91 ? 1.767 4.627 -7.556 1.00 76.19 91 MET A N 1
ATOM 686 C CA . MET A 1 91 ? 0.463 4.232 -7.008 1.00 76.19 91 MET A CA 1
ATOM 687 C C . MET A 1 91 ? 0.616 3.184 -5.903 1.00 76.19 91 MET A C 1
ATOM 689 O O . MET A 1 91 ? -0.009 3.317 -4.853 1.00 76.19 91 MET A O 1
ATOM 693 N N . ARG A 1 92 ? 1.490 2.186 -6.089 1.00 83.56 92 ARG A N 1
ATOM 694 C CA . ARG A 1 92 ?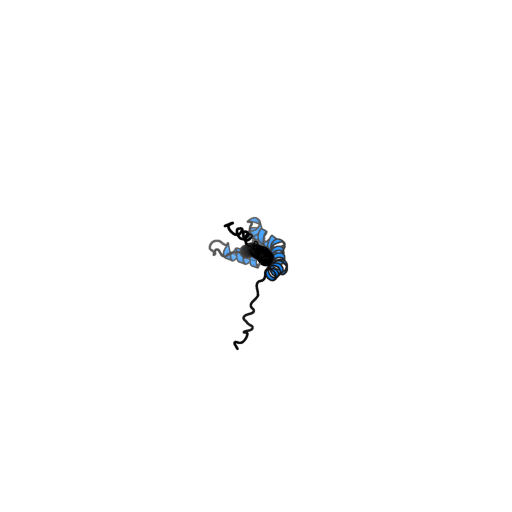 1.815 1.180 -5.066 1.00 83.56 92 ARG A CA 1
ATOM 695 C C . ARG A 1 92 ? 2.316 1.845 -3.783 1.00 83.56 92 ARG A C 1
ATOM 697 O O . ARG A 1 92 ? 1.826 1.526 -2.702 1.00 83.56 92 ARG A O 1
ATOM 704 N N . THR A 1 93 ? 3.254 2.784 -3.899 1.00 84.44 93 THR A N 1
ATOM 705 C CA . THR A 1 93 ? 3.813 3.520 -2.754 1.00 84.44 93 THR A CA 1
ATOM 706 C C . THR A 1 93 ? 2.728 4.310 -2.025 1.00 84.44 93 THR A C 1
ATOM 708 O O . THR A 1 93 ? 2.555 4.155 -0.818 1.00 84.44 93 THR A O 1
ATOM 711 N N . TYR A 1 94 ? 1.930 5.082 -2.765 1.00 79.81 94 TYR A N 1
ATOM 712 C CA . TYR A 1 94 ? 0.836 5.866 -2.196 1.00 79.81 94 TYR A CA 1
ATOM 713 C C . TYR A 1 94 ? -0.193 4.995 -1.458 1.00 79.81 94 TYR A C 1
ATOM 715 O O . TYR A 1 94 ? -0.640 5.343 -0.367 1.00 79.81 94 TYR A O 1
ATOM 723 N N . LEU A 1 95 ? -0.558 3.844 -2.026 1.00 82.25 95 LEU A N 1
ATOM 724 C CA . LEU A 1 95 ? -1.532 2.934 -1.425 1.00 82.25 95 LEU A CA 1
ATOM 725 C C . LEU A 1 95 ? -0.990 2.231 -0.174 1.00 82.25 95 LEU A C 1
ATOM 727 O O . LEU A 1 95 ? -1.747 2.016 0.773 1.00 82.25 95 LEU A O 1
ATOM 731 N N . ARG A 1 96 ? 0.311 1.920 -0.125 1.00 87.50 96 ARG A N 1
ATOM 732 C CA . ARG A 1 96 ? 0.960 1.411 1.095 1.00 87.50 96 ARG A CA 1
ATOM 733 C C . ARG A 1 96 ? 0.986 2.463 2.201 1.00 87.50 96 ARG A C 1
ATOM 735 O O . ARG A 1 96 ? 0.659 2.143 3.343 1.00 87.50 96 ARG A O 1
ATOM 742 N N . ASP A 1 97 ? 1.290 3.712 1.864 1.00 85.06 97 ASP A N 1
ATOM 743 C CA . ASP A 1 97 ? 1.230 4.820 2.820 1.00 85.06 97 ASP A CA 1
ATOM 744 C C . ASP A 1 97 ? -0.197 5.039 3.330 1.00 85.06 97 ASP A C 1
ATOM 746 O O . ASP A 1 97 ? -0.412 5.219 4.530 1.00 85.06 97 ASP A O 1
ATOM 750 N N . LEU A 1 98 ? -1.191 4.980 2.438 1.00 81.44 98 LEU A N 1
ATOM 751 C CA . LEU A 1 98 ? -2.601 5.062 2.806 1.00 81.44 98 LEU A CA 1
ATOM 752 C C . LEU A 1 98 ? -2.988 3.933 3.767 1.00 81.44 98 LEU A C 1
ATOM 754 O O . LEU A 1 98 ? -3.620 4.204 4.786 1.00 81.44 98 LEU A O 1
ATOM 758 N N . ARG A 1 99 ? -2.566 2.692 3.495 1.00 87.62 99 ARG A N 1
ATOM 759 C CA . ARG A 1 99 ? -2.784 1.550 4.393 1.00 87.62 99 ARG A CA 1
ATOM 760 C C . ARG A 1 99 ? -2.221 1.824 5.786 1.00 87.62 99 ARG A C 1
ATOM 762 O O . ARG A 1 99 ? -2.943 1.657 6.762 1.00 87.62 99 ARG A O 1
ATOM 769 N N . GLY A 1 100 ? -0.977 2.300 5.870 1.00 84.56 100 GLY A N 1
ATOM 770 C CA . GLY A 1 100 ? -0.335 2.631 7.145 1.00 84.56 100 GLY A CA 1
ATOM 771 C C . GLY A 1 100 ? -1.039 3.763 7.899 1.00 84.56 100 GLY A C 1
ATOM 772 O O . GLY A 1 100 ? -1.193 3.696 9.117 1.00 84.56 100 GLY A O 1
ATOM 773 N N . ARG A 1 101 ? -1.535 4.782 7.186 1.00 84.62 101 ARG A N 1
ATOM 774 C CA . ARG A 1 101 ? -2.347 5.854 7.785 1.00 84.62 101 ARG A CA 1
ATOM 775 C C . ARG A 1 101 ? -3.678 5.333 8.317 1.00 84.62 101 ARG A C 1
ATOM 777 O O . ARG A 1 101 ? -4.088 5.749 9.395 1.00 84.62 101 ARG A O 1
ATOM 784 N N . ILE A 1 102 ? -4.336 4.423 7.600 1.00 82.50 102 ILE A N 1
ATOM 785 C CA . ILE A 1 102 ? -5.576 3.802 8.076 1.00 82.50 102 ILE A CA 1
ATOM 786 C C . ILE A 1 102 ? -5.306 2.964 9.335 1.00 82.50 102 ILE A C 1
ATOM 788 O O . ILE A 1 102 ? -6.040 3.108 10.309 1.00 82.50 102 ILE A O 1
ATOM 792 N N . ASP A 1 103 ? -4.223 2.178 9.368 1.00 86.06 103 ASP A N 1
ATOM 793 C CA . ASP A 1 103 ? -3.820 1.414 10.561 1.00 86.06 103 ASP A CA 1
ATOM 794 C C . ASP A 1 103 ? -3.579 2.316 11.778 1.00 86.06 103 ASP A C 1
ATOM 796 O O . ASP A 1 103 ? -3.850 1.921 12.914 1.00 86.06 103 ASP A O 1
ATOM 800 N N . GLN A 1 104 ? -3.031 3.512 11.552 1.00 85.81 104 GLN A N 1
ATOM 801 C CA . GLN A 1 104 ? -2.817 4.496 12.606 1.00 85.81 104 GLN A CA 1
ATOM 802 C C . GLN A 1 104 ? -4.148 5.061 13.110 1.00 85.81 104 GLN A C 1
ATOM 804 O O . GLN A 1 104 ? -4.407 5.021 14.307 1.00 85.81 104 GLN A O 1
ATOM 809 N N . VAL A 1 105 ? -5.025 5.508 12.205 1.00 81.50 105 VAL A N 1
ATOM 810 C CA . VAL A 1 105 ? -6.340 6.065 12.566 1.00 81.50 105 VAL A CA 1
ATOM 811 C C . VAL A 1 105 ? -7.191 5.044 13.318 1.00 81.50 105 VAL A C 1
ATOM 813 O O . VAL A 1 105 ? -7.817 5.386 14.316 1.00 81.50 105 VAL A O 1
ATOM 816 N N . VAL A 1 106 ? -7.206 3.786 12.873 1.00 83.81 106 VAL A N 1
ATOM 817 C CA . VAL A 1 106 ? -7.940 2.714 13.558 1.00 83.81 106 VAL A CA 1
ATOM 818 C C . VAL A 1 106 ? -7.413 2.519 14.980 1.00 83.81 106 VAL A C 1
ATOM 820 O O . VAL A 1 106 ? -8.214 2.489 15.911 1.00 83.81 106 VAL A O 1
ATOM 823 N N . ARG A 1 107 ? -6.087 2.458 15.164 1.00 83.50 107 ARG A N 1
ATOM 824 C CA . ARG A 1 107 ? -5.473 2.336 16.495 1.00 83.50 107 ARG A CA 1
ATOM 825 C C . ARG A 1 107 ? -5.783 3.526 17.396 1.00 83.50 107 ARG A C 1
ATOM 827 O O . ARG A 1 107 ? -6.102 3.333 18.564 1.00 83.50 107 ARG A O 1
ATOM 834 N N . ASP A 1 108 ? -5.710 4.741 16.864 1.00 81.94 108 ASP A N 1
ATOM 835 C CA . ASP A 1 108 ? -5.984 5.952 17.636 1.00 81.94 108 ASP A CA 1
ATOM 836 C C . ASP A 1 108 ? -7.445 5.992 18.101 1.00 81.94 108 ASP A C 1
ATOM 838 O O . ASP A 1 108 ? -7.717 6.358 19.244 1.00 81.94 108 ASP A O 1
ATOM 842 N N . VAL A 1 109 ? -8.397 5.574 17.261 1.00 79.94 109 VAL A N 1
ATOM 843 C CA . VAL A 1 109 ? -9.811 5.505 17.661 1.00 79.94 109 VAL A CA 1
ATOM 844 C C . VAL A 1 109 ? -10.046 4.415 18.707 1.00 79.94 109 VAL A C 1
ATOM 846 O O . VAL A 1 109 ? -10.696 4.690 19.710 1.00 79.94 109 VAL A O 1
ATOM 849 N N . GLU A 1 110 ? -9.486 3.217 18.531 1.00 81.19 110 GLU A N 1
ATOM 850 C CA . GLU A 1 110 ? -9.627 2.125 19.508 1.00 81.19 110 GLU A CA 1
ATOM 851 C C . GLU A 1 110 ? -9.048 2.491 20.881 1.00 81.19 110 GLU A C 1
ATOM 853 O O . GLU A 1 110 ? -9.663 2.211 21.910 1.00 81.19 110 GLU A O 1
ATOM 858 N N . ASN A 1 111 ? -7.897 3.170 20.907 1.00 79.88 111 ASN A N 1
ATOM 859 C CA . ASN A 1 111 ? -7.295 3.654 22.146 1.00 79.88 111 ASN A CA 1
ATOM 860 C C . ASN A 1 111 ? -8.166 4.724 22.821 1.00 79.88 111 ASN A C 1
ATOM 862 O O . ASN A 1 111 ? -8.379 4.659 24.029 1.00 79.88 111 ASN A O 1
ATOM 866 N N . ASN A 1 112 ? -8.715 5.673 22.056 1.00 72.12 112 ASN A N 1
ATOM 867 C CA . ASN A 1 112 ? -9.614 6.700 22.593 1.00 72.12 112 ASN A CA 1
ATOM 868 C C . ASN A 1 112 ? -10.938 6.112 23.111 1.00 72.12 112 ASN A C 1
ATOM 870 O O . ASN A 1 112 ? -11.458 6.559 24.133 1.00 72.12 112 ASN A O 1
ATOM 874 N N . GLU A 1 113 ? -11.502 5.112 22.428 1.00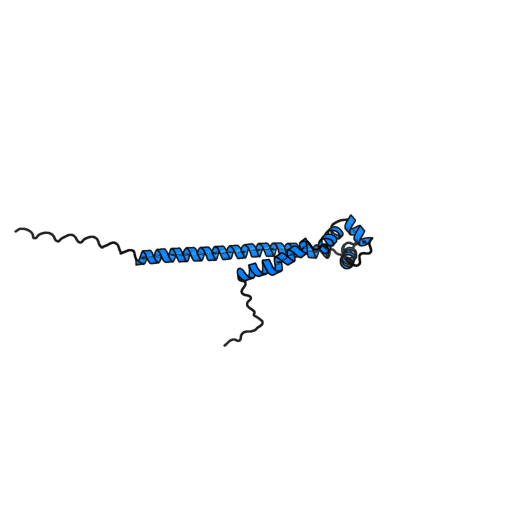 72.38 113 GLU A N 1
ATOM 875 C CA . GLU A 1 113 ? -12.685 4.393 22.914 1.00 72.38 113 GLU A CA 1
ATOM 876 C C . GLU A 1 113 ? -12.375 3.656 24.222 1.00 72.38 113 GLU A C 1
ATOM 878 O O . GLU A 1 113 ? -13.150 3.744 25.176 1.00 72.38 113 GLU A O 1
ATOM 883 N N . TYR A 1 114 ? -11.217 3.000 24.309 1.00 71.50 114 TYR A N 1
ATOM 884 C CA . TYR A 1 114 ? -10.770 2.330 25.527 1.00 71.50 114 TYR A CA 1
ATOM 885 C C . TYR A 1 114 ? -10.559 3.306 26.694 1.00 71.50 114 TYR A C 1
ATOM 887 O O . TYR A 1 114 ? -11.018 3.042 27.807 1.00 71.50 114 TYR A O 1
ATOM 895 N N . GLU A 1 115 ? -9.915 4.451 26.456 1.00 69.19 115 GLU A N 1
ATOM 896 C CA . GLU A 1 115 ? -9.742 5.494 27.473 1.00 69.19 115 GLU A CA 1
ATOM 897 C C . GLU A 1 115 ? -11.083 6.062 27.942 1.00 69.19 115 GLU A C 1
ATOM 899 O O . GLU A 1 115 ? -11.290 6.209 29.145 1.00 69.19 115 GLU A O 1
ATOM 904 N N . ASN A 1 116 ? -12.034 6.295 27.034 1.00 62.47 116 ASN A N 1
ATOM 905 C CA . ASN A 1 116 ? -13.383 6.724 27.406 1.00 62.47 116 ASN A CA 1
ATOM 906 C C . ASN A 1 116 ? -14.120 5.676 28.252 1.00 62.47 116 ASN A C 1
ATOM 908 O O . ASN A 1 116 ? -14.766 6.032 29.240 1.00 62.47 116 ASN A O 1
ATOM 912 N N . VAL A 1 117 ? -14.019 4.386 27.916 1.00 64.56 117 VAL A N 1
ATOM 913 C CA . VAL A 1 117 ? -14.604 3.299 28.725 1.00 64.56 117 VAL A CA 1
ATOM 914 C C . VAL A 1 117 ? -13.952 3.239 30.108 1.00 64.56 117 VAL A C 1
ATOM 916 O O . VAL A 1 117 ? -14.641 3.090 31.118 1.00 64.56 117 VAL A O 1
ATOM 919 N N . LYS A 1 118 ? -12.631 3.407 30.185 1.00 69.44 118 LYS A N 1
ATOM 920 C CA . LYS A 1 118 ? -11.904 3.441 31.455 1.00 69.44 118 LYS A CA 1
ATOM 921 C C . LYS A 1 118 ? -12.327 4.636 32.316 1.00 69.44 118 LYS A C 1
ATOM 923 O O . LYS A 1 118 ? -12.707 4.433 33.463 1.00 69.44 118 LYS A O 1
ATOM 928 N N . LEU A 1 119 ? -12.346 5.846 31.754 1.00 59.59 119 LEU A N 1
ATOM 929 C CA . LEU A 1 119 ? -12.755 7.073 32.449 1.00 59.59 119 LEU A CA 1
ATOM 930 C C . LEU A 1 119 ? -14.212 7.018 32.916 1.00 59.59 119 LEU A C 1
ATOM 932 O O . LEU A 1 119 ? -14.515 7.415 34.035 1.00 59.59 119 LEU A O 1
ATOM 936 N N . THR A 1 120 ? -15.126 6.503 32.091 1.00 58.44 120 THR A N 1
ATOM 937 C CA . THR A 1 12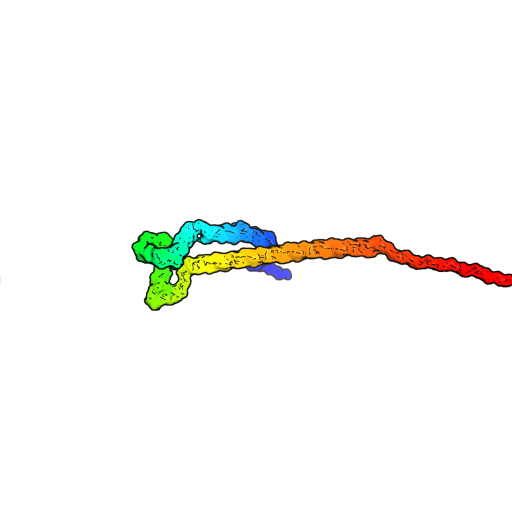0 ? -16.535 6.327 32.491 1.00 58.44 120 THR A CA 1
ATOM 938 C C . THR A 1 120 ? -16.693 5.285 33.596 1.00 58.44 120 THR A C 1
ATOM 940 O O . THR A 1 120 ? -17.514 5.473 34.493 1.00 58.44 120 THR A O 1
ATOM 943 N N . THR A 1 121 ? -15.876 4.230 33.590 1.00 67.31 121 THR A N 1
ATOM 944 C CA . THR A 1 121 ? -15.837 3.243 34.678 1.00 67.31 121 THR A CA 1
ATOM 945 C C . THR A 1 121 ? -15.283 3.857 35.966 1.00 67.31 121 THR A C 1
ATOM 947 O O . THR A 1 121 ? -15.882 3.687 37.024 1.00 67.31 121 THR A O 1
ATOM 950 N N . GLU A 1 122 ? -14.186 4.612 35.891 1.00 63.16 122 GLU A N 1
ATOM 951 C CA . GLU A 1 122 ? -13.583 5.309 37.036 1.00 63.16 122 GLU A CA 1
ATOM 952 C C . GLU A 1 122 ? -14.546 6.346 37.633 1.00 63.16 122 GLU A C 1
ATOM 954 O O . GLU A 1 122 ? -14.806 6.313 38.835 1.00 63.16 122 GLU A O 1
ATOM 959 N N . LEU A 1 123 ? -15.180 7.173 36.795 1.00 57.75 123 LEU A N 1
ATOM 960 C CA . LEU A 1 123 ? -16.220 8.116 37.217 1.00 57.75 123 LEU A CA 1
ATOM 961 C C . LEU A 1 123 ? -17.419 7.403 37.848 1.00 57.75 123 LEU A C 1
ATOM 963 O O . LEU A 1 123 ? -17.930 7.860 38.867 1.00 57.75 123 LEU A O 1
ATOM 967 N N . SER A 1 124 ? -17.866 6.277 37.284 1.00 64.19 124 SER A N 1
ATOM 968 C CA . SER A 1 124 ? -18.960 5.493 37.863 1.00 64.19 124 SER A CA 1
ATOM 969 C C . SER A 1 124 ? -18.593 4.943 39.241 1.00 64.19 124 SER A C 1
ATOM 971 O O . SER A 1 124 ? -19.443 4.925 40.126 1.00 64.19 124 SER A O 1
ATOM 973 N N . VAL A 1 125 ? -17.356 4.489 39.445 1.00 62.91 125 VAL A N 1
ATOM 974 C CA . VAL A 1 125 ? -16.897 3.956 40.735 1.00 62.91 125 VAL A CA 1
ATOM 975 C C . VAL A 1 125 ? -16.725 5.075 41.763 1.00 62.91 125 VAL A C 1
ATOM 977 O O . VAL A 1 125 ? -17.161 4.918 42.903 1.00 62.91 125 VAL A O 1
ATOM 980 N N . GLU A 1 126 ? -16.158 6.219 41.380 1.00 62.06 126 GLU A N 1
ATOM 981 C CA . GLU A 1 126 ? -16.035 7.387 42.260 1.00 62.06 126 GLU A CA 1
ATOM 982 C C . GLU A 1 126 ? -17.399 7.962 42.651 1.00 62.06 126 GLU A C 1
ATOM 984 O O . GLU A 1 126 ? -17.627 8.247 43.826 1.00 62.06 126 GLU A O 1
ATOM 989 N N . GLN A 1 127 ? -18.337 8.077 41.707 1.00 58.16 127 GLN A N 1
ATOM 990 C CA . GLN A 1 127 ? -19.696 8.550 41.986 1.00 58.16 127 GLN A CA 1
ATOM 991 C C . GLN A 1 127 ? -20.465 7.579 42.885 1.00 58.16 127 GLN A C 1
ATOM 993 O O . GLN A 1 127 ? -21.133 8.013 43.823 1.00 58.16 127 GLN A O 1
ATOM 998 N N . VAL A 1 128 ? -20.340 6.268 42.660 1.00 57.81 128 VAL A N 1
ATOM 999 C CA . VAL A 1 128 ? -20.920 5.253 43.551 1.00 57.81 128 VAL A CA 1
ATOM 1000 C C . VAL A 1 128 ? -20.296 5.357 44.947 1.00 57.81 128 VAL A C 1
ATOM 1002 O O . VAL A 1 128 ? -21.024 5.442 45.933 1.00 57.81 128 VAL A O 1
ATOM 1005 N N . ASN A 1 129 ? -18.972 5.465 45.067 1.00 57.22 129 ASN A N 1
ATOM 1006 C CA . ASN A 1 129 ? -18.314 5.631 46.367 1.00 57.22 129 ASN A CA 1
ATOM 1007 C C . ASN A 1 129 ? -18.685 6.945 47.069 1.00 57.22 129 ASN A C 1
ATOM 1009 O O . ASN A 1 129 ? -18.800 6.953 48.292 1.00 57.22 129 ASN A O 1
ATOM 1013 N N . ALA A 1 130 ? -18.917 8.037 46.339 1.00 59.50 130 ALA A N 1
ATOM 1014 C CA . ALA A 1 130 ? -19.371 9.305 46.909 1.00 59.50 130 ALA A CA 1
ATOM 1015 C C . ALA A 1 130 ? -20.818 9.237 47.431 1.00 59.50 130 ALA A C 1
ATOM 1017 O O . ALA A 1 130 ? -21.144 9.896 48.414 1.00 59.50 130 ALA A O 1
ATOM 1018 N N . ILE A 1 131 ? -21.675 8.422 46.807 1.00 58.12 131 ILE A N 1
ATOM 1019 C CA . ILE A 1 131 ? -23.069 8.215 47.233 1.00 58.12 131 ILE A CA 1
ATOM 1020 C C . ILE A 1 131 ? -23.154 7.243 48.421 1.00 58.12 131 ILE A C 1
ATOM 1022 O O . ILE A 1 131 ? -23.990 7.426 49.305 1.00 58.12 131 ILE A O 1
ATOM 1026 N N . PHE A 1 132 ? -22.295 6.220 48.462 1.00 53.41 132 PHE A N 1
ATOM 1027 C CA . PHE A 1 132 ? -22.322 5.175 49.494 1.00 53.41 132 PHE A CA 1
ATOM 1028 C C . PHE A 1 132 ? -21.312 5.367 50.629 1.00 53.41 132 PHE A C 1
ATOM 1030 O O . PHE A 1 132 ? -21.340 4.593 51.584 1.00 53.41 132 PHE A O 1
ATOM 1037 N N . SER A 1 133 ? -20.451 6.387 50.578 1.00 51.28 133 SER A N 1
ATOM 1038 C CA . SER A 1 133 ? -19.653 6.784 51.738 1.00 51.28 133 SER A CA 1
ATOM 1039 C C . SER A 1 133 ? -20.545 7.563 52.703 1.00 51.28 133 SER A C 1
ATOM 1041 O O . SER A 1 133 ? -20.903 8.704 52.399 1.00 51.28 133 SER A O 1
ATOM 1043 N N . PRO A 1 134 ? -20.929 7.002 53.866 1.00 48.72 134 PRO A N 1
ATOM 1044 C CA . PRO A 1 134 ? -21.606 7.794 54.878 1.00 48.72 134 PRO A CA 1
ATOM 1045 C C . PRO A 1 134 ? -20.676 8.945 55.261 1.00 48.72 134 PRO A C 1
ATOM 1047 O O . PRO A 1 134 ? -19.518 8.718 55.622 1.00 48.72 134 PRO A O 1
ATOM 1050 N N . ALA A 1 135 ? -21.175 10.179 55.152 1.00 52.22 135 ALA A N 1
ATOM 1051 C CA . ALA A 1 135 ? -20.494 11.350 55.683 1.00 52.22 135 ALA A CA 1
ATOM 1052 C C . ALA A 1 135 ? -20.016 11.015 57.100 1.00 52.22 135 ALA A C 1
ATOM 1054 O O . ALA A 1 135 ? -20.814 10.536 57.911 1.00 52.22 135 ALA A O 1
ATOM 1055 N N . ALA A 1 136 ? -18.715 11.192 57.356 1.00 51.53 136 ALA A N 1
ATOM 1056 C CA . ALA A 1 136 ? -18.108 10.907 58.649 1.00 51.53 136 ALA A CA 1
ATOM 1057 C C . ALA A 1 136 ? -19.026 11.438 59.755 1.00 51.53 136 ALA A C 1
ATOM 1059 O O . ALA A 1 136 ? -19.381 12.620 59.744 1.00 51.53 136 ALA A O 1
ATOM 1060 N N . ALA A 1 137 ? -19.478 10.540 60.637 1.00 52.91 137 ALA A N 1
ATOM 1061 C CA . ALA A 1 137 ? -20.438 10.885 61.674 1.00 52.91 137 ALA A CA 1
ATOM 1062 C C . ALA A 1 137 ? -19.938 12.130 62.427 1.00 52.91 137 ALA A C 1
ATOM 1064 O O . ALA A 1 137 ? -18.745 12.187 62.755 1.00 52.91 137 ALA A O 1
ATOM 1065 N N . PRO A 1 138 ? -20.801 13.135 62.674 1.00 55.12 138 PRO A N 1
ATOM 1066 C CA . PRO A 1 138 ? -20.390 14.320 63.409 1.00 55.12 138 PRO A CA 1
ATOM 1067 C C . PRO A 1 138 ? -19.771 13.888 64.747 1.00 55.12 138 PRO A C 1
ATOM 1069 O O . PRO A 1 138 ? -20.240 12.910 65.343 1.00 55.12 138 PRO A O 1
ATOM 1072 N N . PRO A 1 139 ? -18.700 14.564 65.203 1.00 61.25 139 PRO A N 1
ATOM 1073 C CA . PRO A 1 139 ? -17.998 14.169 66.414 1.00 61.25 139 PRO A CA 1
ATOM 1074 C C . PRO A 1 139 ? -18.994 14.069 67.580 1.00 61.25 139 PRO A C 1
ATOM 1076 O O . PRO A 1 139 ? -19.903 14.901 67.669 1.00 61.25 139 PRO A O 1
ATOM 1079 N N . PRO A 1 140 ? -18.865 13.055 68.457 1.00 67.56 140 PRO A N 1
ATOM 1080 C CA . PRO A 1 140 ? -19.803 12.853 69.551 1.00 67.56 140 PRO A CA 1
ATOM 1081 C C . PRO A 1 140 ? -19.892 14.122 70.401 1.00 67.56 140 PRO A C 1
ATOM 1083 O O . PRO A 1 140 ? -18.881 14.643 70.874 1.00 67.56 140 PRO A O 1
ATOM 1086 N N . VAL A 1 141 ? -21.114 14.631 70.572 1.00 69.44 141 VAL A N 1
ATOM 1087 C CA . VAL A 1 141 ? -21.393 15.782 71.434 1.00 69.44 141 VAL A CA 1
ATOM 1088 C C . VAL A 1 141 ? -21.007 15.391 72.859 1.00 69.44 141 VAL A C 1
ATOM 1090 O O . VAL A 1 141 ? -21.507 14.398 73.389 1.00 69.44 141 VAL A O 1
ATOM 1093 N N . ALA A 1 142 ? -20.089 16.147 73.464 1.00 70.19 142 ALA A N 1
ATOM 1094 C CA . ALA A 1 142 ? -19.669 15.917 74.840 1.00 70.19 142 ALA A CA 1
ATOM 1095 C C . ALA A 1 142 ? -20.890 15.972 75.783 1.00 70.19 142 ALA A C 1
ATOM 1097 O O . ALA A 1 142 ? -21.743 16.850 75.614 1.00 70.19 142 ALA A O 1
ATOM 1098 N N . PRO A 1 143 ? -21.004 15.057 76.764 1.00 72.44 143 PRO A N 1
ATOM 1099 C CA . PRO A 1 143 ? -22.110 15.079 77.711 1.00 72.44 143 PRO A CA 1
ATOM 1100 C C . PRO A 1 143 ? -22.111 16.396 78.508 1.00 72.44 143 PRO A C 1
ATOM 1102 O O . PRO A 1 143 ? -21.037 16.924 78.815 1.00 72.44 143 PRO A O 1
ATOM 1105 N N . PRO A 1 144 ? -23.295 16.946 78.839 1.00 72.88 144 PRO A N 1
ATOM 1106 C CA . PRO A 1 144 ? -23.391 18.198 79.576 1.00 72.88 144 PRO A CA 1
ATOM 1107 C C . PRO A 1 144 ? -22.715 18.068 80.952 1.00 72.88 144 PRO A C 1
ATOM 1109 O O . PRO A 1 144 ? -22.805 17.007 81.578 1.00 72.88 144 PRO A O 1
ATOM 1112 N N . PRO A 1 145 ? -22.030 19.124 81.431 1.00 72.38 145 PRO A N 1
ATOM 1113 C CA . PRO A 1 145 ? -21.349 19.083 82.717 1.00 72.38 145 PRO A CA 1
ATOM 1114 C C . PRO A 1 145 ? -22.359 18.859 83.855 1.00 72.38 145 PRO A C 1
ATOM 1116 O O . PRO A 1 145 ? -23.489 19.353 83.777 1.00 72.38 145 PRO A O 1
ATOM 1119 N N . PRO A 1 146 ? -21.975 18.120 84.913 1.00 71.94 146 PRO A N 1
ATOM 1120 C CA . PRO A 1 146 ? -22.853 17.886 86.050 1.00 71.94 146 PRO A CA 1
ATOM 1121 C C . PRO A 1 146 ? -23.222 19.213 86.733 1.00 71.94 146 PRO A C 1
ATOM 1123 O O . PRO A 1 146 ? -22.425 20.158 86.707 1.00 71.94 146 PRO A O 1
ATOM 1126 N N . PRO A 1 147 ? -24.416 19.305 87.349 1.00 67.25 147 PRO A N 1
ATOM 1127 C CA . PRO A 1 147 ? -24.824 20.503 88.066 1.00 67.25 147 PRO A CA 1
ATOM 1128 C C . PRO A 1 147 ? -23.821 20.801 89.183 1.00 67.25 147 PRO A C 1
ATOM 1130 O O . PRO A 1 147 ? -23.423 19.905 89.930 1.00 67.25 147 PRO A O 1
ATOM 1133 N N . ALA A 1 148 ? -23.400 22.063 89.271 1.00 65.56 148 ALA A N 1
ATOM 1134 C CA . ALA A 1 148 ? -22.515 22.526 90.328 1.00 65.56 148 ALA A CA 1
ATOM 1135 C C . ALA A 1 148 ? -23.166 22.247 91.691 1.00 65.56 148 ALA A C 1
ATOM 1137 O O . ALA A 1 148 ? -24.302 22.657 91.933 1.00 65.56 148 ALA A O 1
ATOM 1138 N N . ALA A 1 149 ? -22.453 21.530 92.560 1.00 67.06 149 ALA A N 1
ATOM 1139 C CA . ALA A 1 149 ? -22.862 21.363 93.945 1.00 67.06 149 ALA A CA 1
ATOM 1140 C C . ALA A 1 149 ? -22.759 22.727 94.645 1.00 67.06 149 ALA A C 1
ATOM 1142 O O . ALA A 1 149 ? -21.686 23.334 94.647 1.00 67.06 149 ALA A O 1
ATOM 1143 N N . GLY A 1 150 ? -23.892 23.214 95.153 1.00 57.31 150 GLY A N 1
ATOM 1144 C CA . GLY A 1 150 ? -23.957 24.346 96.078 1.00 57.31 150 GLY A CA 1
ATOM 1145 C C . GLY A 1 150 ? -23.657 23.931 97.509 1.00 57.31 150 GLY A C 1
ATOM 1146 O O . GLY A 1 150 ? -23.762 22.718 97.807 1.00 57.31 150 GLY A O 1
#

Foldseek 3Di:
DDDDDVVPPVPVPDLVNLVCCCVVPLVVVLVCCVPVVLLVLLCVLPVDPVSVCCLQVDDPPVCVQQVVCCCQDVPPPHHPDDGPSRVSVVVSVVSVVVNVVSVVVSVVVVVVVVVVVVVVVVVVVVVVCVVPVDDDPDPDDDDDDDDDDD

Secondary structure (DSSP, 8-state):
-----TT-------HHHHHHHIIIIIHHHHHHHHH-HHHHHHHHHHHSHHHHHHHHHS--GGGHHHHHHHHHHTSTT---PPPHHHHHHHHHHHHHHHHHHHHHHHHHHHHHHHHHHHHHHHHHHHHHHHHHS---PPPPPPPPPPPPP-

Sequence (150 aa):
MAGDDPRSGDIKVTPAFLKSFQTGYLDPFLNTLDTDPNILELGQTTSSAPGKRRLLAGNEKMFEAARLLVEKYEAPGKGTAPTLYAQIDSMRTYLRDLRGRIDQVVRDVENNEYENVKLTTELSVEQVNAIFSPAAAPPPVAPPPPPAAG

Organism: NCBI:txid40571

Radius of gyration: 35.23 Å; chains: 1; bounding box: 57×36×127 Å